Protein AF-A0A3B8LZ08-F1 (afdb_monomer_lite)

Secondary structure (DSSP, 8-state):
-HHHHHHHHHHHHHT-------PPPPTTSPPPPHHHHHHIIIIIHHHHHHHTHHHHSTT-SS-STT--SS--

Foldseek 3Di:
DVVVVVVVVVVVVVPPPDPPPPPPPPPPDDDDDPVRVVCCVPPPVVCCVVPPCCAADPPHPHHPPPHHPPDD

Sequence (72 aa):
MTRLLALAVACLLLLSPLQAADKPADKTTPKPTAEQLTFFEKKIRPLLVSKCYGCHSAKAKSVKGELLLDSR

pLDDT: mean 82.38, std 16.74, range [53.72, 98.31]

Radius of gyration: 21.42 Å; chains: 1; bounding box: 60×37×35 Å

Structure (mmCIF, N/CA/C/O backbone):
data_AF-A0A3B8LZ08-F1
#
_entry.id   AF-A0A3B8LZ08-F1
#
loop_
_atom_site.group_PDB
_atom_site.id
_atom_site.type_symbol
_atom_site.label_atom_id
_atom_site.label_alt_id
_atom_site.label_comp_id
_atom_site.label_asym_id
_atom_site.label_entity_id
_atom_site.label_seq_id
_atom_site.pdbx_PDB_ins_code
_atom_site.Cartn_x
_atom_site.Cartn_y
_atom_site.Cartn_z
_atom_site.occupancy
_atom_site.B_iso_or_equiv
_atom_site.auth_seq_id
_atom_site.auth_comp_id
_atom_site.auth_asym_id
_atom_site.auth_atom_id
_atom_site.pdbx_PDB_model_num
ATOM 1 N N . MET A 1 1 ? 46.640 -27.824 4.709 1.00 62.09 1 MET A N 1
ATOM 2 C CA . MET A 1 1 ? 45.439 -27.778 3.840 1.00 62.09 1 MET A CA 1
ATOM 3 C C . MET A 1 1 ? 44.157 -28.066 4.619 1.00 62.09 1 MET A C 1
ATOM 5 O O . MET A 1 1 ? 43.263 -27.236 4.598 1.00 62.09 1 MET A O 1
ATOM 9 N N . THR A 1 2 ? 44.100 -29.138 5.413 1.00 58.00 2 THR A N 1
ATOM 10 C CA . THR A 1 2 ? 42.964 -29.457 6.307 1.00 58.00 2 THR A CA 1
ATOM 11 C C . THR A 1 2 ? 42.641 -28.373 7.347 1.00 58.00 2 THR A C 1
ATOM 13 O O . THR A 1 2 ? 41.474 -28.084 7.578 1.00 58.00 2 THR A O 1
ATOM 16 N N . ARG A 1 3 ? 43.651 -27.698 7.920 1.00 68.19 3 ARG A N 1
ATOM 17 C CA . ARG A 1 3 ? 43.439 -26.569 8.856 1.00 68.19 3 ARG A CA 1
ATOM 18 C C . ARG A 1 3 ? 42.875 -25.300 8.195 1.00 68.19 3 ARG A C 1
ATOM 20 O O . ARG A 1 3 ? 42.115 -24.582 8.828 1.00 68.19 3 ARG A O 1
ATOM 27 N N . LEU A 1 4 ? 43.211 -25.052 6.927 1.00 62.59 4 LEU A N 1
ATOM 28 C CA . LEU A 1 4 ? 42.653 -23.943 6.139 1.00 62.59 4 LEU A CA 1
ATOM 29 C C . LEU A 1 4 ? 41.195 -24.220 5.751 1.00 62.59 4 LEU A C 1
ATOM 31 O O . LEU A 1 4 ? 40.363 -23.327 5.867 1.00 62.59 4 LEU A O 1
ATOM 35 N N . LEU A 1 5 ? 40.871 -25.468 5.385 1.00 63.66 5 LEU A N 1
ATOM 36 C CA . LEU A 1 5 ? 39.480 -25.892 5.185 1.00 63.66 5 LEU A CA 1
ATOM 37 C C . LEU A 1 5 ? 38.654 -25.764 6.474 1.00 63.66 5 LEU A C 1
ATOM 39 O O . LEU A 1 5 ? 37.534 -25.268 6.429 1.00 63.66 5 LEU A O 1
ATOM 43 N N . ALA A 1 6 ? 39.211 -26.159 7.623 1.00 65.56 6 ALA A N 1
ATOM 44 C CA . ALA A 1 6 ? 38.519 -26.068 8.909 1.00 65.56 6 ALA A CA 1
ATOM 45 C C . ALA A 1 6 ? 38.213 -24.613 9.320 1.00 65.56 6 ALA A C 1
ATOM 47 O O . ALA A 1 6 ? 37.113 -24.336 9.793 1.00 65.56 6 ALA A O 1
ATOM 48 N N . LEU A 1 7 ? 39.141 -23.672 9.091 1.00 65.88 7 LEU A N 1
ATOM 49 C CA . LEU A 1 7 ? 38.894 -22.245 9.347 1.00 65.88 7 LEU A CA 1
ATOM 50 C C . LEU A 1 7 ? 37.855 -21.643 8.390 1.00 65.88 7 LEU A C 1
ATOM 52 O O . LEU A 1 7 ? 37.026 -20.845 8.821 1.00 65.88 7 LEU A O 1
ATOM 56 N N . ALA A 1 8 ? 37.873 -22.025 7.110 1.00 66.69 8 ALA A N 1
ATOM 57 C CA . ALA A 1 8 ? 36.907 -21.532 6.129 1.00 66.69 8 ALA A CA 1
ATOM 58 C C . ALA A 1 8 ? 35.473 -21.996 6.449 1.00 66.69 8 ALA A C 1
ATOM 60 O O . ALA A 1 8 ? 34.543 -21.197 6.384 1.00 66.69 8 ALA A O 1
ATOM 61 N N . VAL A 1 9 ? 35.297 -23.253 6.876 1.00 68.81 9 VAL A N 1
ATOM 62 C 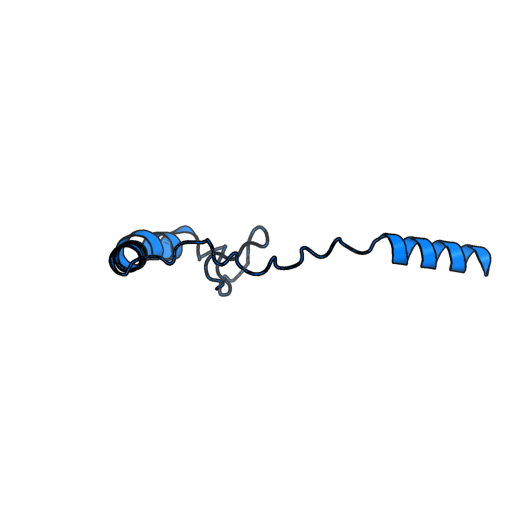CA . VAL A 1 9 ? 33.992 -23.791 7.305 1.00 68.81 9 VAL A CA 1
ATOM 63 C C . VAL A 1 9 ? 33.509 -23.131 8.603 1.00 68.81 9 VAL A C 1
ATOM 65 O O . VAL A 1 9 ? 32.334 -22.790 8.709 1.00 68.81 9 VAL A O 1
ATOM 68 N N . ALA A 1 10 ? 34.403 -22.875 9.564 1.00 67.81 10 ALA A N 1
ATOM 69 C CA . ALA A 1 10 ? 34.054 -22.152 10.790 1.00 67.81 10 ALA A CA 1
ATOM 70 C C . ALA A 1 10 ? 33.618 -20.700 10.510 1.00 67.81 10 ALA A C 1
ATOM 72 O O . ALA A 1 10 ? 32.665 -20.215 11.114 1.00 67.81 10 ALA A O 1
ATOM 73 N N . CYS A 1 11 ? 34.264 -20.028 9.553 1.00 63.75 11 CYS A N 1
ATOM 74 C CA . CYS A 1 11 ? 33.900 -18.673 9.135 1.00 63.75 11 CYS A CA 1
ATOM 75 C 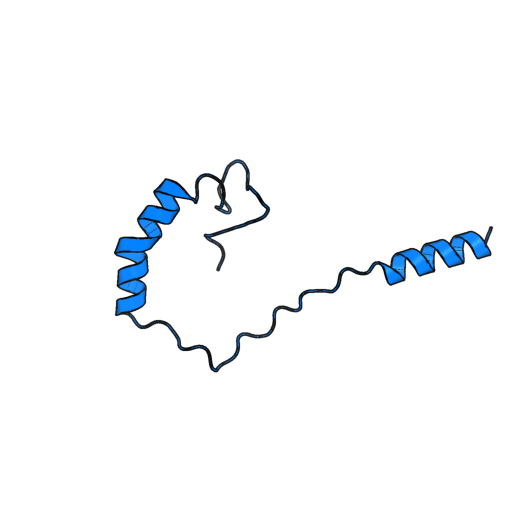C . CYS A 1 11 ? 32.536 -18.637 8.416 1.00 63.75 11 CYS A C 1
ATOM 77 O O . CYS A 1 11 ? 31.735 -17.741 8.665 1.00 63.75 11 CYS A O 1
ATOM 79 N N . LEU A 1 12 ? 32.226 -19.651 7.595 1.00 61.62 12 LEU A N 1
ATOM 80 C CA . LEU A 1 12 ? 30.913 -19.795 6.951 1.00 61.62 12 LEU A CA 1
ATOM 81 C C . LEU A 1 12 ? 29.772 -20.054 7.950 1.00 61.62 12 LEU A C 1
ATOM 83 O O . LEU A 1 12 ? 28.668 -19.559 7.745 1.00 61.62 12 LEU A O 1
ATOM 87 N N . LEU A 1 13 ? 30.022 -20.793 9.035 1.00 61.06 13 LEU A N 1
ATOM 88 C CA . LEU A 1 13 ? 29.011 -21.065 10.068 1.00 61.06 13 LEU A CA 1
ATOM 89 C C . LEU A 1 13 ? 28.720 -19.837 10.950 1.00 61.06 13 LEU A C 1
ATOM 91 O O . LEU A 1 13 ? 27.579 -19.632 11.366 1.00 61.06 13 LEU A O 1
ATOM 95 N N . LEU A 1 14 ? 29.731 -18.997 11.195 1.00 59.91 14 LEU A N 1
ATOM 96 C CA . LEU A 1 14 ? 29.616 -17.774 12.001 1.00 59.91 14 LEU A CA 1
ATOM 97 C C . LEU A 1 14 ? 28.961 -16.596 11.254 1.00 59.91 14 LEU A C 1
ATOM 99 O O . LEU A 1 14 ? 28.609 -15.607 11.891 1.00 59.91 14 LEU A O 1
ATOM 103 N N . LEU A 1 15 ? 28.767 -16.697 9.934 1.00 53.72 15 LEU A N 1
ATOM 104 C CA . LEU A 1 15 ? 28.120 -15.674 9.097 1.00 53.72 15 LEU A CA 1
ATOM 105 C C . LEU A 1 15 ? 26.612 -15.896 8.887 1.00 53.72 15 LEU A C 1
ATOM 107 O O . LEU A 1 15 ? 26.020 -15.283 7.999 1.00 53.72 15 LEU A O 1
ATOM 111 N N . SER A 1 16 ? 25.975 -16.759 9.684 1.00 63.75 16 SER A N 1
ATOM 112 C CA . SER A 1 16 ? 24.526 -16.960 9.595 1.00 63.75 16 SER A CA 1
ATOM 113 C C . SER A 1 16 ? 23.802 -15.622 9.815 1.00 63.75 16 SER A C 1
ATOM 115 O O . SER A 1 16 ? 23.953 -15.035 10.892 1.00 63.75 16 SER A O 1
ATOM 117 N N . PRO A 1 17 ? 23.030 -15.109 8.834 1.00 59.78 17 PRO A N 1
ATOM 118 C CA . PRO A 1 17 ? 22.231 -13.918 9.052 1.00 59.78 17 PRO A CA 1
ATOM 119 C C . PRO A 1 17 ? 21.247 -14.227 10.173 1.00 59.78 17 PRO A C 1
ATOM 121 O O . PRO A 1 17 ? 20.551 -15.244 10.147 1.00 59.78 17 PRO A O 1
ATOM 124 N N . LEU A 1 18 ? 21.236 -13.353 11.177 1.00 55.00 18 LEU A N 1
ATOM 125 C CA . LEU A 1 18 ? 20.264 -13.348 12.255 1.00 55.00 18 LEU A CA 1
ATOM 126 C C . LEU A 1 18 ? 18.875 -13.401 11.608 1.00 55.00 18 LEU A C 1
ATOM 128 O O . LEU A 1 18 ? 18.429 -12.419 11.017 1.00 55.00 18 LEU A O 1
ATOM 132 N N . GLN A 1 19 ? 18.226 -14.566 11.646 1.00 57.97 19 GLN A N 1
ATOM 133 C CA . GLN A 1 19 ? 16.846 -14.692 11.205 1.00 57.97 19 GLN A CA 1
ATOM 134 C C . GLN A 1 19 ? 16.039 -13.727 12.063 1.00 57.97 19 GLN A C 1
ATOM 136 O O . GLN A 1 19 ? 15.904 -13.921 13.273 1.00 57.97 19 GLN A O 1
ATOM 141 N N . ALA A 1 20 ? 15.537 -12.665 11.434 1.00 55.38 20 ALA A N 1
ATOM 142 C CA . ALA A 1 20 ? 14.411 -11.919 11.952 1.00 55.38 20 ALA A CA 1
ATOM 143 C C . ALA A 1 20 ? 13.261 -12.924 12.023 1.00 55.38 20 ALA A C 1
ATOM 145 O O . ALA A 1 20 ? 12.556 -13.156 11.047 1.00 55.38 20 ALA A O 1
ATOM 146 N N . ALA A 1 21 ? 13.166 -13.623 13.153 1.00 59.06 21 ALA A N 1
ATOM 147 C CA . ALA A 1 21 ? 12.020 -14.443 13.454 1.00 59.06 21 ALA A CA 1
ATOM 148 C C . ALA A 1 21 ? 10.811 -13.517 13.356 1.00 59.06 21 ALA A C 1
ATOM 150 O O . ALA A 1 21 ? 10.751 -12.519 14.081 1.00 59.06 21 ALA A O 1
ATOM 151 N N . ASP A 1 22 ? 9.891 -13.829 12.443 1.00 58.41 22 ASP A N 1
ATOM 152 C CA . ASP A 1 22 ? 8.534 -13.301 12.451 1.00 58.41 22 ASP A CA 1
ATOM 153 C C . ASP A 1 22 ? 7.996 -13.487 13.866 1.00 58.41 22 ASP A C 1
ATOM 155 O O . ASP A 1 22 ? 7.618 -14.583 14.290 1.00 58.41 22 ASP A O 1
ATOM 159 N N . LYS A 1 23 ? 8.073 -12.417 14.658 1.00 61.59 23 LYS A N 1
ATOM 160 C CA . LYS A 1 23 ? 7.586 -12.417 16.025 1.00 61.59 23 LYS A CA 1
ATOM 161 C C . LYS A 1 23 ? 6.083 -12.666 15.893 1.00 61.59 23 LYS A C 1
ATOM 163 O O . LYS A 1 23 ? 5.425 -11.877 15.211 1.00 61.59 23 LYS A O 1
ATOM 168 N N . PRO A 1 24 ? 5.534 -13.752 16.467 1.00 60.62 24 PRO A N 1
ATOM 169 C CA . PRO A 1 24 ? 4.122 -14.048 16.311 1.00 60.62 24 PRO A CA 1
ATOM 170 C C . PRO A 1 24 ? 3.335 -12.828 16.774 1.00 60.62 24 PRO A C 1
ATOM 172 O O . PRO A 1 24 ? 3.619 -12.286 17.844 1.00 60.62 24 PRO A O 1
ATOM 175 N N . ALA A 1 25 ? 2.420 -12.367 15.916 1.00 62.03 25 ALA A N 1
ATOM 176 C CA . ALA A 1 25 ? 1.644 -11.158 16.136 1.00 62.03 25 ALA A CA 1
ATOM 177 C C . ALA A 1 25 ? 1.093 -11.154 17.567 1.00 62.03 25 ALA A C 1
ATOM 179 O O . ALA A 1 25 ? 0.363 -12.065 17.971 1.00 62.03 25 ALA A O 1
ATOM 180 N N . ASP A 1 26 ? 1.499 -10.150 18.343 1.00 65.62 26 ASP A N 1
ATOM 181 C CA . ASP A 1 26 ? 1.030 -9.954 19.704 1.00 65.62 26 ASP A CA 1
ATOM 182 C C . ASP A 1 26 ? -0.503 -9.857 19.687 1.00 65.62 26 ASP A C 1
ATOM 184 O O . ASP A 1 26 ? -1.082 -9.005 19.003 1.00 65.62 26 ASP A O 1
ATOM 188 N N . LYS A 1 27 ? -1.166 -10.737 20.449 1.00 63.31 27 LYS A N 1
ATOM 189 C CA . LYS A 1 27 ? -2.630 -10.764 20.617 1.00 63.31 27 LYS A CA 1
ATOM 190 C C . LYS A 1 27 ? -3.179 -9.473 21.243 1.00 63.31 27 LYS A C 1
ATOM 192 O O . LYS A 1 27 ? -4.392 -9.298 21.288 1.00 63.31 27 LYS A O 1
ATOM 197 N N . THR A 1 28 ? -2.303 -8.586 21.709 1.00 73.88 28 THR A N 1
ATOM 198 C CA . THR A 1 28 ? -2.633 -7.271 22.271 1.00 73.88 28 THR A CA 1
ATOM 199 C C . THR A 1 28 ? -2.825 -6.194 21.196 1.00 73.88 28 THR A C 1
ATOM 201 O O . THR A 1 28 ? -3.300 -5.103 21.504 1.00 73.88 28 THR A O 1
ATOM 204 N N . THR A 1 29 ? -2.508 -6.469 19.925 1.00 76.00 29 THR A N 1
ATOM 205 C CA . THR A 1 29 ? -2.699 -5.483 18.849 1.00 76.00 29 THR A CA 1
ATOM 206 C C . THR A 1 29 ? -4.194 -5.334 18.526 1.00 76.00 29 THR A C 1
ATOM 208 O O . THR A 1 29 ? -4.815 -6.310 18.091 1.00 76.00 29 THR A O 1
ATOM 211 N N . PRO A 1 30 ? -4.808 -4.147 18.704 1.00 83.56 30 PRO A N 1
ATOM 212 C CA . PRO A 1 30 ? -6.223 -3.960 18.409 1.00 83.56 30 PRO A CA 1
ATOM 213 C C . PRO A 1 30 ? -6.494 -4.187 16.922 1.00 83.56 30 PRO A C 1
ATOM 215 O O . PRO A 1 30 ? -5.820 -3.619 16.060 1.00 83.56 30 PRO A O 1
ATOM 218 N N . LYS A 1 31 ? -7.504 -5.000 16.604 1.00 90.25 31 LYS A N 1
ATOM 219 C CA . LYS A 1 31 ? -7.961 -5.159 15.221 1.00 90.25 31 LYS A CA 1
ATOM 220 C C . LYS A 1 31 ? -8.611 -3.848 14.746 1.00 90.25 31 LYS A C 1
ATOM 222 O O . LYS A 1 31 ? -9.390 -3.274 15.509 1.00 90.25 31 LYS A O 1
ATOM 227 N N . PRO A 1 32 ? -8.365 -3.398 13.500 1.00 93.19 32 PRO A N 1
ATOM 228 C CA . PRO A 1 32 ? -9.039 -2.223 12.958 1.00 93.19 32 PRO A CA 1
ATOM 229 C C . PRO A 1 32 ? -10.564 -2.379 12.958 1.00 93.19 32 PRO A C 1
ATOM 231 O O . PRO A 1 32 ? -11.081 -3.461 12.656 1.00 93.19 32 PRO A O 1
ATOM 234 N N . THR A 1 33 ? -11.283 -1.292 13.243 1.00 96.62 33 THR A N 1
ATOM 235 C CA . THR A 1 33 ? -12.747 -1.250 13.110 1.00 96.62 33 THR A CA 1
ATOM 236 C C . THR A 1 33 ? -13.169 -1.197 11.638 1.00 96.62 33 THR A C 1
ATOM 238 O O . THR A 1 33 ? -12.366 -0.909 10.742 1.00 96.62 33 THR A O 1
ATOM 241 N N . ALA A 1 34 ? -14.450 -1.451 11.362 1.00 96.81 34 ALA A N 1
ATOM 242 C CA . ALA A 1 34 ? -14.989 -1.383 10.004 1.00 96.81 34 ALA A CA 1
ATOM 243 C C . ALA A 1 34 ? -14.876 0.032 9.402 1.00 96.81 34 ALA A C 1
ATOM 245 O O . ALA A 1 34 ? -14.594 0.190 8.210 1.00 96.81 34 ALA A O 1
ATOM 246 N N . GLU A 1 35 ? -15.042 1.067 10.225 1.00 97.94 35 GLU A N 1
ATOM 247 C CA . GLU A 1 35 ? -14.916 2.470 9.827 1.00 97.94 35 GLU A CA 1
ATOM 248 C C . GLU A 1 35 ? -13.472 2.807 9.446 1.00 97.94 35 GLU A C 1
ATOM 250 O O . GLU A 1 35 ? -13.239 3.448 8.419 1.00 97.94 35 GLU A O 1
ATOM 255 N N . GLN A 1 36 ? -12.495 2.326 10.223 1.00 97.19 36 GLN A N 1
ATOM 256 C CA . GLN A 1 36 ? -11.071 2.525 9.936 1.00 97.19 36 GLN A CA 1
ATOM 257 C C . GLN A 1 36 ? -10.663 1.855 8.622 1.00 97.19 36 GLN A C 1
ATOM 259 O O . GLN A 1 36 ? -9.983 2.473 7.800 1.00 97.19 36 GLN A O 1
ATOM 264 N N . LEU A 1 37 ? -11.130 0.625 8.383 1.00 96.94 37 LEU A N 1
ATOM 265 C CA . LEU A 1 37 ? -10.908 -0.064 7.110 1.00 96.94 37 LEU A CA 1
ATOM 266 C C . LEU A 1 37 ? -11.558 0.697 5.953 1.00 96.94 37 LEU A C 1
ATOM 268 O O . LEU A 1 37 ? -10.918 0.942 4.935 1.00 96.94 37 LEU A O 1
ATOM 272 N N . THR A 1 38 ? -12.801 1.147 6.123 1.00 98.06 38 THR A N 1
ATOM 273 C CA . THR A 1 38 ? -13.511 1.918 5.095 1.00 98.06 38 THR A CA 1
ATOM 274 C C . THR A 1 38 ? -12.771 3.207 4.743 1.00 98.06 38 THR A C 1
ATOM 276 O O . THR A 1 38 ? -12.661 3.556 3.566 1.00 98.06 38 THR A O 1
ATOM 279 N N . PHE A 1 39 ? -12.247 3.916 5.744 1.00 98.31 39 PHE A N 1
ATOM 280 C CA . PHE A 1 39 ? -11.435 5.109 5.530 1.00 98.31 39 PHE A CA 1
ATOM 281 C C . PHE A 1 39 ? -10.149 4.782 4.767 1.00 98.31 39 PHE A C 1
ATOM 283 O O . PHE A 1 39 ? -9.853 5.440 3.768 1.00 98.31 39 PHE A O 1
ATOM 290 N N . PHE A 1 40 ? -9.417 3.748 5.189 1.00 97.25 40 PHE A N 1
ATOM 291 C CA . PHE A 1 40 ? -8.197 3.316 4.515 1.00 97.25 40 PHE A CA 1
ATOM 292 C C . PHE A 1 40 ? -8.452 2.992 3.038 1.00 97.25 40 PHE A C 1
ATOM 294 O O . PHE A 1 40 ? -7.780 3.535 2.160 1.00 97.25 40 PHE A O 1
ATOM 301 N N . GLU A 1 41 ? -9.477 2.191 2.752 1.00 97.56 41 GLU A N 1
ATOM 302 C CA . GLU A 1 41 ? -9.832 1.786 1.391 1.00 97.56 41 GLU A CA 1
ATOM 303 C C . GLU A 1 41 ? -10.263 2.971 0.520 1.00 97.56 41 GLU A C 1
ATOM 305 O O . GLU A 1 41 ? -9.858 3.079 -0.636 1.00 97.56 41 GLU A O 1
ATOM 310 N N . LYS A 1 42 ? -11.056 3.901 1.068 1.00 98.25 42 LYS A N 1
ATOM 311 C CA . LYS A 1 42 ? -11.597 5.028 0.291 1.00 98.25 42 LYS A CA 1
ATOM 312 C C . LYS A 1 42 ? -10.640 6.208 0.159 1.00 98.25 42 LYS A C 1
ATOM 314 O O . LYS A 1 42 ? -10.788 6.988 -0.780 1.00 98.25 42 LYS A O 1
ATOM 319 N N . LYS A 1 43 ? -9.723 6.403 1.110 1.00 98.19 43 LYS A N 1
ATOM 320 C CA . LYS A 1 43 ? -8.889 7.616 1.193 1.00 98.19 43 LYS A CA 1
ATOM 321 C C . LYS A 1 43 ? -7.401 7.339 1.047 1.00 98.19 43 LYS A C 1
ATOM 323 O O . LYS A 1 43 ? -6.718 8.132 0.409 1.00 98.19 43 LYS A O 1
ATOM 328 N N . ILE A 1 44 ? -6.901 6.232 1.591 1.00 97.81 44 ILE A N 1
ATOM 329 C CA . ILE A 1 44 ? -5.461 5.952 1.644 1.00 97.81 44 ILE A CA 1
ATOM 330 C C . ILE A 1 44 ? -5.020 5.071 0.476 1.00 97.81 44 ILE A C 1
ATOM 332 O O . ILE A 1 44 ? -4.100 5.442 -0.254 1.00 97.81 44 ILE A O 1
ATOM 336 N N . ARG A 1 45 ? -5.700 3.942 0.234 1.00 97.56 45 ARG A N 1
ATOM 337 C CA . ARG A 1 45 ? -5.335 3.009 -0.845 1.00 97.56 45 ARG A CA 1
ATOM 338 C C . ARG A 1 45 ? -5.231 3.680 -2.226 1.00 97.56 45 ARG A C 1
ATOM 340 O O . ARG A 1 45 ? -4.246 3.404 -2.911 1.00 97.56 45 ARG A O 1
ATOM 347 N N . PRO A 1 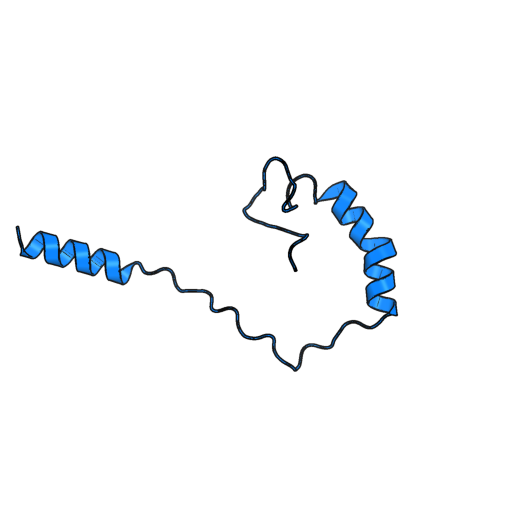46 ? -6.134 4.591 -2.645 1.00 98.12 46 PRO A N 1
ATOM 348 C CA . PRO A 1 46 ? -6.016 5.250 -3.947 1.00 98.12 46 PRO A CA 1
ATOM 349 C C . PRO A 1 46 ? -4.724 6.065 -4.097 1.00 98.12 46 PRO A C 1
ATOM 351 O O . PRO A 1 46 ? -4.138 6.108 -5.179 1.00 98.12 46 PRO A O 1
ATOM 354 N N . LEU A 1 47 ? -4.243 6.674 -3.007 1.00 98.31 47 LEU A N 1
ATOM 355 C CA . LEU A 1 47 ? -2.983 7.416 -3.002 1.00 98.31 47 LEU A CA 1
ATOM 356 C C . LEU A 1 47 ? -1.789 6.471 -3.146 1.00 98.31 47 LEU A C 1
ATOM 358 O O . LEU A 1 47 ? -0.904 6.742 -3.955 1.00 98.31 47 LEU A O 1
ATOM 362 N N . LEU A 1 48 ? -1.790 5.338 -2.436 1.00 98.00 48 LEU A N 1
ATOM 363 C CA . LEU A 1 48 ? -0.732 4.328 -2.557 1.00 98.00 48 LEU A CA 1
ATOM 364 C C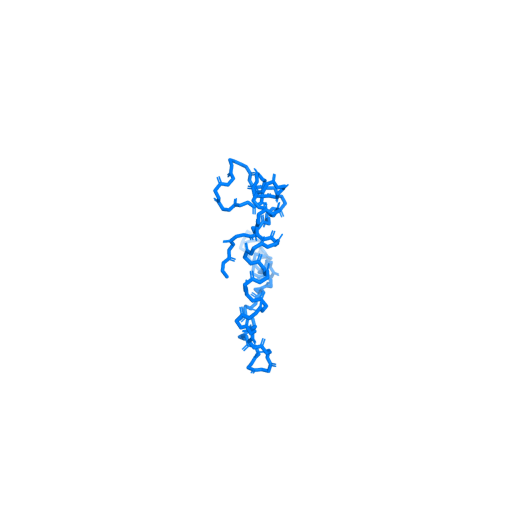 . LEU A 1 48 ? -0.661 3.754 -3.974 1.00 98.00 48 LEU A C 1
ATOM 366 O O . LEU A 1 48 ? 0.427 3.654 -4.539 1.00 98.00 48 LEU A O 1
ATOM 370 N N . VAL A 1 49 ? -1.811 3.462 -4.586 1.00 97.50 49 VAL A N 1
ATOM 371 C CA . VAL A 1 49 ? -1.881 3.002 -5.981 1.00 97.50 49 VAL A CA 1
ATOM 372 C C . VAL A 1 49 ? -1.318 4.061 -6.930 1.00 97.50 49 VAL A C 1
ATOM 374 O O . VAL A 1 49 ? -0.481 3.749 -7.774 1.00 97.50 49 VAL A O 1
ATOM 377 N N . SER A 1 50 ? -1.742 5.320 -6.778 1.00 98.00 50 SER A N 1
ATOM 378 C CA . SER A 1 50 ? -1.344 6.407 -7.678 1.00 98.00 50 SER A CA 1
ATOM 379 C C . SER A 1 50 ? 0.124 6.815 -7.532 1.00 98.00 50 SER A C 1
ATOM 381 O O . SER A 1 50 ? 0.742 7.218 -8.518 1.00 98.00 50 SER A O 1
ATOM 383 N N . LYS A 1 51 ? 0.677 6.766 -6.315 1.00 97.75 51 LYS A N 1
ATOM 384 C CA . LYS A 1 51 ? 1.962 7.407 -5.992 1.00 97.75 51 LYS A CA 1
ATOM 385 C C . LYS A 1 51 ? 3.069 6.439 -5.595 1.00 97.75 51 LYS A C 1
ATOM 387 O O . LYS A 1 51 ? 4.234 6.794 -5.734 1.00 97.75 51 LYS A O 1
ATOM 392 N N . CYS A 1 52 ? 2.740 5.238 -5.128 1.00 97.38 52 CYS A N 1
ATOM 393 C CA . CYS A 1 52 ? 3.719 4.348 -4.500 1.00 97.38 52 CYS A CA 1
ATOM 394 C C . CYS A 1 52 ? 3.849 3.001 -5.226 1.00 97.38 52 CYS A C 1
ATOM 396 O O . CYS A 1 52 ? 4.962 2.527 -5.455 1.00 97.38 52 CYS A O 1
ATOM 398 N N . TYR A 1 53 ? 2.737 2.397 -5.650 1.00 97.50 53 TYR A N 1
ATOM 399 C CA . TYR A 1 53 ? 2.726 1.046 -6.230 1.00 97.50 53 TYR A CA 1
ATOM 400 C C . TYR A 1 53 ? 3.492 0.935 -7.550 1.00 97.50 53 TYR A C 1
ATOM 402 O O . TYR A 1 53 ? 3.958 -0.147 -7.886 1.00 97.50 53 TYR A O 1
ATOM 410 N N . GLY A 1 54 ? 3.718 2.041 -8.266 1.00 97.38 54 GLY A N 1
ATOM 411 C CA . GLY A 1 54 ? 4.568 2.033 -9.459 1.00 97.38 54 GLY A CA 1
ATOM 412 C C . GLY A 1 54 ? 5.999 1.529 -9.206 1.00 97.38 54 GLY A C 1
ATOM 413 O O . GLY A 1 54 ? 6.620 1.010 -10.129 1.00 97.38 54 GLY A O 1
ATOM 414 N N . CYS A 1 55 ? 6.512 1.664 -7.975 1.00 98.00 55 CYS A N 1
ATOM 415 C CA . CYS A 1 55 ? 7.856 1.219 -7.574 1.00 98.00 55 CYS A CA 1
ATOM 416 C C . CYS A 1 55 ? 7.869 0.251 -6.375 1.00 98.00 55 CYS A C 1
ATOM 418 O O . CYS A 1 55 ? 8.861 -0.444 -6.186 1.00 98.00 55 CYS A O 1
ATOM 420 N N . HIS A 1 56 ? 6.810 0.217 -5.560 1.00 97.50 56 HIS A N 1
ATOM 421 C CA . HIS A 1 56 ? 6.755 -0.545 -4.301 1.00 97.50 56 HIS A CA 1
ATOM 422 C C . HIS A 1 56 ? 5.567 -1.516 -4.240 1.00 97.50 56 HIS A C 1
ATOM 424 O O . HIS A 1 56 ? 4.990 -1.735 -3.180 1.00 97.50 56 HIS A O 1
ATOM 430 N N . SER A 1 57 ? 5.148 -2.054 -5.383 1.00 96.69 57 SER A N 1
ATOM 431 C CA . SER A 1 57 ? 4.162 -3.139 -5.453 1.00 96.69 57 SER A CA 1
ATOM 432 C C . SER A 1 57 ? 4.854 -4.439 -5.833 1.00 96.69 57 SER A C 1
ATOM 434 O O . SER A 1 57 ? 5.798 -4.423 -6.623 1.00 96.69 57 SER A O 1
ATOM 436 N N . ALA A 1 58 ? 4.316 -5.571 -5.384 1.00 95.31 58 ALA A N 1
ATOM 437 C CA . ALA A 1 58 ? 4.719 -6.894 -5.858 1.00 95.31 58 ALA A CA 1
ATOM 438 C C . ALA A 1 58 ? 4.563 -7.050 -7.385 1.00 95.31 58 ALA A C 1
ATOM 440 O O . ALA A 1 58 ? 5.182 -7.918 -7.993 1.00 95.31 58 ALA A O 1
ATOM 441 N N . LYS A 1 59 ? 3.742 -6.199 -8.014 1.00 94.50 59 LYS A N 1
ATOM 442 C CA . LYS A 1 59 ? 3.513 -6.155 -9.465 1.00 94.50 59 LYS A CA 1
ATOM 443 C C . LYS A 1 59 ? 4.285 -5.035 -10.172 1.00 94.50 59 LYS A C 1
ATOM 445 O O . LYS A 1 59 ? 4.093 -4.832 -11.372 1.00 94.50 59 LYS A O 1
ATOM 450 N N . ALA A 1 60 ? 5.117 -4.273 -9.460 1.00 96.38 60 ALA A N 1
ATOM 451 C CA . ALA A 1 60 ? 5.941 -3.240 -10.076 1.00 96.38 60 ALA A CA 1
ATOM 452 C C . ALA A 1 60 ? 6.959 -3.876 -11.035 1.00 96.38 60 ALA A C 1
A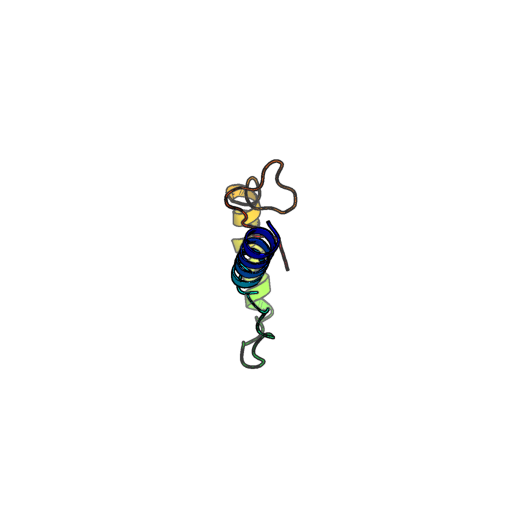TOM 454 O O . ALA A 1 60 ? 7.541 -4.916 -10.741 1.00 96.38 60 ALA A O 1
ATOM 455 N N . LYS A 1 61 ? 7.224 -3.224 -12.175 1.00 95.44 61 LYS A N 1
ATOM 456 C CA . LYS A 1 61 ? 8.238 -3.694 -13.142 1.00 95.44 61 LYS A CA 1
ATOM 457 C C . LYS A 1 61 ? 9.643 -3.769 -12.532 1.00 95.44 61 LYS A C 1
ATOM 459 O O . LYS A 1 61 ? 10.463 -4.565 -12.967 1.00 95.44 61 LYS A O 1
ATOM 464 N N . SER A 1 62 ? 9.920 -2.905 -11.560 1.00 94.50 62 SER A N 1
ATOM 465 C CA . SER A 1 62 ? 11.147 -2.889 -10.775 1.00 94.50 62 SER A CA 1
ATOM 466 C C . SER A 1 62 ? 10.786 -2.460 -9.358 1.00 94.50 62 SER A C 1
ATOM 468 O O . SER A 1 62 ? 10.246 -1.368 -9.162 1.00 94.50 62 SER A O 1
ATOM 470 N N . VAL A 1 63 ? 11.051 -3.339 -8.392 1.00 97.19 63 VAL A N 1
ATOM 471 C CA . VAL A 1 63 ? 10.838 -3.062 -6.970 1.00 97.19 63 VAL A CA 1
ATOM 472 C C . VAL A 1 63 ? 12.020 -2.257 -6.449 1.00 97.19 63 VAL A C 1
ATOM 474 O O . VAL A 1 63 ? 13.170 -2.684 -6.563 1.00 97.19 63 VAL A O 1
ATOM 477 N N . LYS A 1 64 ? 11.744 -1.080 -5.884 1.00 96.38 64 LYS A N 1
ATOM 478 C CA . LYS A 1 64 ? 12.780 -0.201 -5.330 1.00 96.38 64 LYS A CA 1
ATOM 479 C C . LYS A 1 64 ? 12.948 -0.423 -3.833 1.00 96.38 64 LYS A C 1
ATOM 481 O O . LYS A 1 64 ? 11.962 -0.522 -3.106 1.00 96.38 64 LYS A O 1
ATOM 486 N N . GLY A 1 65 ? 14.203 -0.435 -3.385 1.00 95.31 65 GLY A N 1
ATOM 487 C CA . GLY A 1 65 ? 14.552 -0.486 -1.963 1.00 95.31 65 GLY A CA 1
ATOM 488 C C . GLY A 1 65 ? 14.028 -1.722 -1.237 1.00 95.31 65 GLY A C 1
ATOM 489 O O . GLY A 1 65 ? 13.764 -1.630 -0.047 1.00 95.31 65 GLY A O 1
ATOM 490 N N . GLU A 1 66 ? 13.808 -2.823 -1.967 1.00 93.06 66 GLU A N 1
ATOM 491 C CA . GLU A 1 66 ? 13.343 -4.109 -1.419 1.00 93.06 66 GLU A CA 1
ATOM 492 C C . GLU A 1 66 ? 12.049 -4.003 -0.586 1.00 93.06 66 GLU A C 1
ATOM 494 O O . GLU A 1 66 ? 11.765 -4.841 0.264 1.00 93.06 66 GLU A O 1
ATOM 499 N N . LEU A 1 67 ? 11.236 -2.972 -0.849 1.00 95.06 67 LEU A N 1
ATOM 500 C CA . LEU A 1 67 ? 10.032 -2.654 -0.086 1.00 95.06 67 LEU A CA 1
ATOM 501 C C . LEU A 1 67 ? 8.761 -2.944 -0.891 1.00 95.06 67 LEU A C 1
ATOM 503 O O . LEU A 1 67 ? 8.592 -2.431 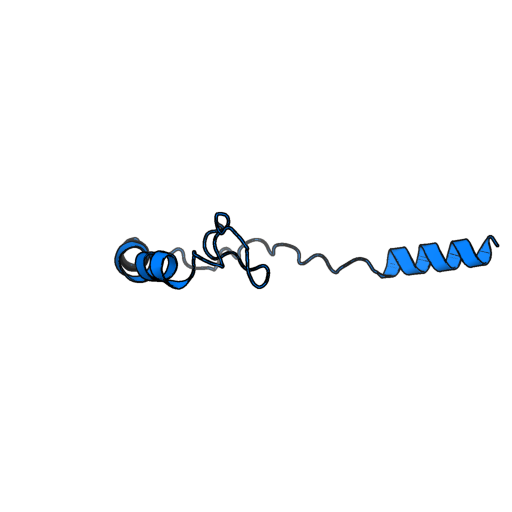-2.002 1.00 95.06 67 LEU A O 1
ATOM 507 N N . LEU A 1 68 ? 7.833 -3.681 -0.273 1.00 96.50 68 LEU A N 1
ATOM 508 C CA . LEU A 1 68 ? 6.500 -3.986 -0.797 1.00 96.50 68 LEU A CA 1
ATOM 509 C C . LEU A 1 68 ? 5.419 -3.368 0.100 1.00 96.50 68 LEU A C 1
ATOM 511 O O . LEU A 1 68 ? 5.356 -3.647 1.293 1.00 96.50 68 LEU A O 1
ATOM 515 N N . LEU A 1 69 ? 4.562 -2.523 -0.476 1.00 96.00 69 LEU A N 1
ATOM 516 C CA . LEU A 1 69 ? 3.463 -1.838 0.227 1.00 96.00 69 LEU A CA 1
ATOM 517 C C . LEU A 1 69 ? 2.089 -2.484 -0.011 1.00 96.00 69 LEU A C 1
ATOM 519 O O . LEU A 1 69 ? 1.057 -1.944 0.396 1.00 96.00 69 LEU A O 1
ATOM 523 N N . ASP A 1 70 ? 2.057 -3.606 -0.721 1.00 95.06 70 ASP A N 1
ATOM 524 C CA . ASP A 1 70 ? 0.853 -4.368 -1.046 1.00 95.06 70 ASP A CA 1
ATOM 525 C C . ASP A 1 70 ? 0.948 -5.850 -0.646 1.00 95.06 70 ASP A C 1
ATOM 527 O O . ASP A 1 70 ? 0.114 -6.654 -1.068 1.00 95.06 70 ASP A O 1
ATOM 531 N N . SER A 1 71 ? 1.927 -6.205 0.193 1.00 87.88 71 SER A N 1
ATOM 532 C CA . SER A 1 71 ? 1.993 -7.503 0.868 1.00 87.88 71 SER A CA 1
ATOM 533 C C . SER A 1 71 ? 1.063 -7.544 2.087 1.00 87.88 71 SER A C 1
ATOM 535 O O . SER A 1 71 ? 0.716 -6.509 2.658 1.00 87.88 71 SER A O 1
ATOM 537 N N . ARG A 1 72 ? 0.619 -8.752 2.445 1.00 73.38 72 ARG A N 1
ATOM 538 C CA . ARG A 1 72 ? -0.286 -9.016 3.572 1.00 73.38 72 ARG A CA 1
ATOM 539 C C . ARG A 1 72 ? 0.473 -9.131 4.886 1.00 73.38 72 ARG A C 1
ATOM 541 O O . ARG A 1 72 ? 1.572 -9.718 4.853 1.00 73.38 72 ARG A O 1
#